Protein AF-A0A2N5UJN1-F1 (afdb_monomer_lite)

Radius of gyration: 26.03 Å; chains: 1; bounding box: 67×61×43 Å

Organism: NCBI:txid200324

Foldseek 3Di:
DPDPPVVVVVVVVVVVVVVVCCVVVPDPPPPPPLPLDDDPVLADPDCVPDPSVVSNLVVQVQSPCCNPPVGGSVVVVVVCVVCVVCVVPPDDDDPPDDPPDDDDDDD

pLDDT: mean 78.01, std 12.32, range [39.72, 95.88]

Sequence (107 aa):
MNSLTGSQQDEDNKAVVIVVALALLGKQVPIRTMRTYLTRPDLTGNPQGTSAWNHLRDVGNDQAFITVMGVDVRTFESLLIHFSMAWDSATITQLDVNPNGDPQPAR

Secondary structure (DSSP, 8-state):
---SHHHHHHHHHHHHHHHHHHHHH-----------S--GGGS-SSTTTS-HHHHHHHHT-HHHHHHHHSS-HHHHHHHHHHHHHHHHHPPP--TTS-TTPPP----

Structure (mmCIF, N/CA/C/O backbone):
data_AF-A0A2N5UJN1-F1
#
_entry.id   AF-A0A2N5UJN1-F1
#
loop_
_atom_site.group_PDB
_atom_site.id
_atom_site.type_symbol
_atom_site.label_atom_id
_atom_site.label_alt_id
_atom_site.label_comp_id
_atom_site.label_asym_id
_atom_site.label_entity_id
_atom_site.label_seq_id
_atom_site.pdbx_PDB_ins_code
_atom_site.Cartn_x
_atom_site.Cartn_y
_atom_site.Cartn_z
_atom_site.occupancy
_atom_site.B_iso_or_equiv
_atom_site.auth_seq_id
_atom_site.auth_comp_id
_atom_site.auth_asym_id
_atom_site.auth_atom_id
_atom_site.pdbx_PDB_model_num
ATOM 1 N N . MET A 1 1 ? -33.606 45.023 22.885 1.00 39.72 1 MET A N 1
ATOM 2 C CA . MET A 1 1 ? -32.436 44.323 22.307 1.00 39.72 1 MET A CA 1
ATOM 3 C C . MET A 1 1 ? -32.156 43.074 23.149 1.00 39.72 1 MET A C 1
ATOM 5 O O . MET A 1 1 ? -31.182 43.057 23.880 1.00 39.72 1 MET A O 1
ATOM 9 N N . ASN A 1 2 ? -33.032 42.053 23.139 1.00 49.50 2 ASN A N 1
ATOM 10 C CA . ASN A 1 2 ? -32.945 40.932 24.104 1.00 49.50 2 ASN A CA 1
ATOM 11 C C . ASN A 1 2 ? -33.312 39.558 23.486 1.00 49.50 2 ASN A C 1
ATOM 13 O O . ASN A 1 2 ? -33.864 38.713 24.177 1.00 49.50 2 ASN A O 1
ATOM 17 N N . SER A 1 3 ? -33.060 39.328 22.190 1.00 49.84 3 SER A N 1
ATOM 18 C CA . SER A 1 3 ? -33.498 38.091 21.503 1.00 49.84 3 SER A CA 1
ATOM 19 C C . SER A 1 3 ? -32.368 37.132 21.091 1.00 49.84 3 SER A C 1
ATOM 21 O O . SER A 1 3 ? -32.646 36.120 20.459 1.00 49.84 3 SER A O 1
ATOM 23 N N . LEU A 1 4 ? -31.105 37.422 21.418 1.00 53.91 4 LEU A N 1
ATOM 24 C CA . LEU A 1 4 ? -29.954 36.646 20.917 1.00 53.91 4 LEU A CA 1
ATOM 25 C C . LEU A 1 4 ? -29.382 35.637 21.929 1.00 53.91 4 LEU A C 1
ATOM 27 O O . LEU A 1 4 ? -28.637 34.749 21.538 1.00 53.91 4 LEU A O 1
ATOM 31 N N . THR A 1 5 ? -29.743 35.719 23.212 1.00 56.69 5 THR A N 1
ATOM 32 C CA . THR A 1 5 ? -29.160 34.863 24.265 1.00 56.69 5 THR A CA 1
ATOM 33 C C . THR A 1 5 ? -29.883 33.526 24.448 1.00 56.69 5 THR A C 1
ATOM 35 O O . THR A 1 5 ? -29.252 32.539 24.809 1.00 56.69 5 THR A O 1
ATOM 38 N N . GLY A 1 6 ? -31.189 33.460 24.160 1.00 58.22 6 GLY A N 1
ATOM 39 C CA . GLY A 1 6 ? -31.981 32.234 24.334 1.00 58.22 6 GLY A CA 1
ATOM 40 C C . GLY A 1 6 ? -31.675 31.136 23.309 1.00 58.22 6 GLY A C 1
ATOM 41 O O . GLY A 1 6 ? -31.741 29.961 23.647 1.00 58.22 6 GLY A O 1
ATOM 42 N N . SER A 1 7 ? -31.300 31.511 22.080 1.00 61.50 7 SER A N 1
ATOM 43 C CA . SER A 1 7 ? -30.973 30.547 21.016 1.00 61.50 7 SER A CA 1
ATOM 44 C C . SER A 1 7 ? -29.616 29.878 21.248 1.00 61.50 7 SER A C 1
ATOM 46 O O . SER A 1 7 ? -29.493 28.673 21.069 1.00 61.50 7 SER A O 1
ATOM 48 N N . GLN A 1 8 ? -28.619 30.649 21.697 1.00 63.25 8 GLN A N 1
ATOM 49 C CA . GLN A 1 8 ? -27.263 30.151 21.951 1.00 63.25 8 GLN A CA 1
ATOM 50 C C . GLN A 1 8 ? -27.244 29.127 23.092 1.00 63.25 8 GLN A C 1
ATOM 52 O O . GLN A 1 8 ? -26.640 28.067 22.986 1.00 63.25 8 GLN A O 1
ATOM 57 N N . GLN A 1 9 ? -27.979 29.417 24.167 1.00 68.88 9 GLN A N 1
ATOM 58 C CA . GLN A 1 9 ? -28.034 28.551 25.341 1.00 68.88 9 GLN A CA 1
ATOM 59 C C . GLN A 1 9 ? -28.753 27.220 25.068 1.00 68.88 9 GLN A C 1
ATOM 61 O O . GLN A 1 9 ? -28.433 26.210 25.692 1.00 68.88 9 GLN A O 1
ATOM 66 N N . ASP A 1 10 ? -29.701 27.197 24.128 1.00 76.44 10 ASP A N 1
ATOM 67 C CA . ASP A 1 10 ? -30.375 25.967 23.701 1.00 76.44 10 ASP A CA 1
ATOM 68 C C . ASP A 1 10 ? -29.467 25.094 22.814 1.00 76.44 10 ASP A C 1
ATOM 70 O O . ASP A 1 10 ? -29.468 23.868 22.931 1.00 76.44 10 ASP A O 1
ATOM 74 N N . GLU A 1 11 ? -28.638 25.707 21.965 1.00 75.56 11 GLU A N 1
ATOM 75 C CA . GLU A 1 11 ? -27.625 24.994 21.175 1.00 75.56 11 GLU A CA 1
ATOM 76 C C . GLU A 1 11 ? -26.529 24.385 22.051 1.00 75.56 11 GLU A C 1
ATOM 78 O O . GLU A 1 11 ? -26.213 23.202 21.899 1.00 75.56 11 GLU A O 1
ATOM 83 N N . ASP A 1 12 ? -26.018 25.146 23.019 1.00 80.50 12 ASP A N 1
ATOM 84 C CA . ASP A 1 12 ? -25.015 24.662 23.969 1.00 80.50 12 ASP A CA 1
ATOM 85 C C . ASP A 1 12 ? -25.559 23.478 24.781 1.00 80.50 12 ASP A C 1
ATOM 87 O O . ASP A 1 12 ? -24.876 22.471 24.983 1.00 80.50 12 ASP A O 1
ATOM 91 N N . ASN A 1 13 ? -26.831 23.542 25.184 1.00 84.69 13 ASN A N 1
ATOM 92 C CA . ASN A 1 13 ? -27.479 22.461 25.918 1.00 84.69 13 ASN A CA 1
ATOM 93 C C . ASN A 1 13 ? -27.653 21.200 25.050 1.00 84.69 13 ASN A C 1
ATOM 95 O O . ASN A 1 13 ? -27.421 20.083 25.518 1.00 84.69 13 ASN A O 1
ATOM 99 N N . LYS A 1 14 ? -27.985 21.356 23.761 1.00 83.31 14 LYS A N 1
ATOM 100 C CA . LYS A 1 14 ? -28.034 20.241 22.797 1.00 83.31 14 LYS A CA 1
ATOM 101 C C . LYS A 1 14 ? -26.655 19.625 22.577 1.00 83.31 14 LYS A C 1
ATOM 103 O O . LYS A 1 14 ? -26.544 18.399 22.549 1.00 83.31 14 LYS A O 1
ATOM 108 N N . ALA A 1 15 ? -25.610 20.444 22.468 1.00 83.19 15 ALA A N 1
ATOM 109 C CA . ALA A 1 15 ? -24.237 19.971 22.324 1.00 83.19 15 ALA A CA 1
ATOM 110 C C . ALA A 1 15 ? -23.797 19.150 23.546 1.00 83.19 15 ALA A C 1
ATOM 112 O O . ALA A 1 15 ? -23.259 18.053 23.390 1.00 83.19 15 ALA A O 1
ATOM 113 N N . VAL A 1 16 ? -24.104 19.622 24.759 1.00 85.25 16 VAL A N 1
ATOM 114 C CA . VAL A 1 16 ? -23.821 18.895 26.006 1.00 85.25 16 VAL A CA 1
ATOM 115 C C . VAL A 1 16 ? -24.558 17.557 26.044 1.00 85.25 16 VAL A C 1
ATOM 117 O O . VAL A 1 16 ? -23.947 16.530 26.340 1.00 85.25 16 VAL A O 1
ATOM 120 N N . VAL A 1 17 ? -25.844 17.532 25.686 1.00 87.50 17 VAL A N 1
ATOM 121 C CA . VAL A 1 17 ? -26.633 16.291 25.636 1.00 87.50 17 VAL A CA 1
ATOM 122 C C . VAL A 1 17 ? -26.062 15.303 24.618 1.00 87.50 17 VAL A C 1
ATOM 124 O O . VAL A 1 17 ? -25.979 14.114 24.920 1.00 87.50 17 VAL A O 1
ATOM 127 N N . ILE A 1 18 ? -25.615 15.767 23.447 1.00 84.00 18 ILE A N 1
ATOM 128 C CA . ILE A 1 18 ? -24.984 14.910 22.432 1.00 84.00 18 ILE A CA 1
ATOM 129 C C . ILE A 1 18 ? -23.661 14.334 22.946 1.00 84.00 18 ILE A C 1
ATOM 131 O O . ILE A 1 18 ? -23.438 13.133 22.815 1.00 84.00 18 ILE A O 1
ATOM 135 N N . VAL A 1 19 ? -22.801 15.145 23.567 1.00 82.44 19 VAL A N 1
ATOM 136 C CA . VAL A 1 19 ? -21.522 14.673 24.127 1.00 82.44 19 VAL A CA 1
ATOM 137 C C . VAL A 1 19 ? -21.754 13.640 25.231 1.00 82.44 19 VAL A C 1
ATOM 139 O O . VAL A 1 19 ? -21.100 12.598 25.245 1.00 82.44 19 VAL A O 1
ATOM 142 N N . VAL A 1 20 ? -22.723 13.877 26.120 1.00 85.88 20 VAL A N 1
ATOM 143 C CA . VAL A 1 20 ? -23.092 12.935 27.189 1.00 85.88 20 VAL A CA 1
ATOM 144 C C . VAL A 1 20 ? -23.691 11.652 26.611 1.00 85.88 20 VAL A C 1
ATOM 146 O O . VAL A 1 20 ? -23.312 10.561 27.028 1.00 85.88 20 VAL A O 1
ATOM 149 N N . ALA A 1 21 ? -24.575 11.752 25.616 1.00 82.69 21 ALA A N 1
ATOM 150 C CA . ALA A 1 21 ? -25.141 10.590 24.940 1.00 82.69 21 ALA A CA 1
ATOM 151 C C . ALA A 1 21 ? -24.056 9.768 24.229 1.00 82.69 21 ALA A C 1
ATOM 153 O O . ALA A 1 21 ? -24.052 8.549 24.345 1.00 82.69 21 ALA A O 1
ATOM 154 N N . LEU A 1 22 ? -23.093 10.409 23.559 1.00 80.38 22 LEU A N 1
ATOM 155 C CA . LEU A 1 22 ? -21.951 9.731 22.938 1.00 80.38 22 LEU A CA 1
ATOM 156 C C . LEU A 1 22 ? -21.023 9.084 23.972 1.00 80.38 22 LEU A C 1
ATOM 158 O O . LEU A 1 22 ? -20.503 8.002 23.717 1.00 80.38 22 LEU A O 1
ATOM 162 N N . ALA A 1 23 ? -20.838 9.698 25.141 1.00 77.00 23 ALA A N 1
ATOM 163 C CA . ALA A 1 23 ? -20.043 9.123 26.225 1.00 77.00 23 ALA A CA 1
ATOM 164 C C . ALA A 1 23 ? -20.729 7.909 26.878 1.00 77.00 23 ALA A C 1
ATOM 166 O O . ALA A 1 23 ? -20.063 6.927 27.192 1.00 77.00 23 ALA A O 1
ATOM 167 N N . LEU A 1 24 ? -22.054 7.958 27.060 1.00 76.19 24 LEU A N 1
ATOM 168 C CA . LEU A 1 24 ? -22.840 6.874 27.664 1.00 76.19 24 LEU A CA 1
ATOM 169 C C . LEU A 1 24 ? -23.112 5.721 26.688 1.00 76.19 24 LEU A C 1
ATOM 171 O O . LEU A 1 24 ? -23.135 4.561 27.092 1.00 76.19 24 LEU A O 1
ATOM 175 N N . LEU A 1 25 ? -23.343 6.038 25.412 1.00 76.69 25 LEU A N 1
ATOM 176 C CA . LEU A 1 25 ? -23.675 5.073 24.360 1.00 76.69 25 LEU A CA 1
ATOM 177 C C . LEU A 1 25 ? -22.443 4.594 23.584 1.00 76.69 25 LEU A C 1
ATOM 179 O O . LEU A 1 25 ? -22.519 3.628 22.820 1.00 76.69 25 LEU A O 1
ATOM 183 N N . GLY A 1 26 ? -21.311 5.274 23.763 1.00 66.69 26 GLY A N 1
ATOM 184 C CA . GLY A 1 26 ? -20.037 4.916 23.176 1.00 66.69 26 GLY A CA 1
ATOM 185 C C . GLY A 1 26 ? -19.634 3.527 23.639 1.00 66.69 26 GLY A C 1
ATOM 186 O O . GLY A 1 26 ? -19.117 3.341 24.738 1.00 66.69 26 GLY A O 1
ATOM 187 N N . LYS A 1 27 ? -19.812 2.530 22.768 1.00 56.94 27 LYS A N 1
ATOM 188 C CA . LYS A 1 27 ? -18.992 1.325 22.851 1.00 56.94 27 LYS A CA 1
ATOM 189 C C . LYS A 1 27 ? -17.552 1.817 22.861 1.00 56.94 27 LYS A C 1
ATOM 191 O O . LYS A 1 27 ? -17.177 2.571 21.963 1.00 56.94 27 LYS A O 1
ATOM 196 N N . GLN A 1 28 ? -16.758 1.400 23.847 1.00 55.62 28 GLN A N 1
ATOM 197 C CA . GLN A 1 28 ? -15.309 1.438 23.709 1.00 55.62 28 GLN A CA 1
ATOM 198 C C . GLN A 1 28 ? -14.993 0.673 22.426 1.00 55.62 28 GLN A C 1
ATOM 200 O O . GLN A 1 28 ? -14.932 -0.554 22.417 1.00 55.62 28 GLN A O 1
ATOM 205 N N . VAL A 1 29 ? -14.864 1.393 21.311 1.00 54.97 29 VAL A N 1
ATOM 206 C CA . VAL A 1 29 ? -14.121 0.893 20.173 1.00 54.97 29 VAL A CA 1
ATOM 207 C C . VAL A 1 29 ? -12.733 0.784 20.767 1.00 54.97 29 VAL A C 1
ATOM 209 O O . VAL A 1 29 ? -12.192 1.821 21.165 1.00 54.97 29 VAL A O 1
ATOM 212 N N . PRO A 1 30 ? -12.194 -0.431 20.969 1.00 55.66 30 PRO A N 1
ATOM 213 C CA . PRO A 1 30 ? -10.820 -0.528 21.398 1.00 55.66 30 PRO A CA 1
ATOM 214 C C . PRO A 1 30 ? -10.059 0.322 20.393 1.00 55.66 30 PRO A C 1
ATOM 216 O O . PRO A 1 30 ? -10.154 0.072 19.187 1.00 55.66 30 PRO A O 1
ATOM 219 N N . ILE A 1 31 ? -9.393 1.376 20.873 1.00 54.28 31 ILE A N 1
ATOM 220 C CA . ILE A 1 31 ? -8.339 2.018 20.105 1.00 54.28 31 ILE A CA 1
ATOM 221 C C . ILE A 1 31 ? -7.418 0.844 19.838 1.00 54.28 31 ILE A C 1
ATOM 223 O O . ILE A 1 31 ? -6.728 0.388 20.753 1.00 54.28 31 ILE A O 1
ATOM 227 N N . ARG A 1 32 ? -7.552 0.237 18.650 1.00 56.62 32 ARG A N 1
ATOM 228 C CA . ARG A 1 32 ? -6.734 -0.896 18.247 1.00 56.62 32 ARG A CA 1
ATOM 229 C C . ARG A 1 32 ? -5.342 -0.372 18.466 1.00 56.62 32 ARG A C 1
ATOM 231 O O . ARG A 1 32 ? -4.977 0.625 17.848 1.00 56.62 32 ARG A O 1
ATOM 238 N N . THR A 1 33 ? -4.644 -0.944 19.439 1.00 58.88 33 THR A N 1
ATOM 239 C CA . THR A 1 33 ? -3.297 -0.520 19.763 1.00 58.88 33 THR A CA 1
ATOM 240 C C . THR A 1 33 ? -2.532 -0.725 18.474 1.00 58.88 33 THR A C 1
ATOM 242 O O . THR A 1 33 ? -2.282 -1.869 18.092 1.00 58.88 33 THR A O 1
ATOM 245 N N . MET A 1 34 ? -2.290 0.359 17.736 1.00 59.03 34 MET A N 1
ATOM 246 C CA . MET A 1 34 ? -1.562 0.297 16.486 1.00 59.03 34 MET A CA 1
ATOM 247 C C . MET A 1 34 ? -0.144 -0.063 16.902 1.00 59.03 34 MET A C 1
ATOM 249 O O . MET A 1 34 ? 0.645 0.789 17.292 1.00 59.03 34 MET A O 1
ATOM 253 N N . ARG A 1 35 ? 0.154 -1.363 16.927 1.00 65.25 35 ARG A N 1
ATOM 254 C CA . ARG A 1 35 ? 1.513 -1.877 17.045 1.00 65.25 35 ARG A CA 1
ATOM 255 C C . ARG A 1 35 ? 2.318 -1.380 15.852 1.00 65.25 35 ARG A C 1
ATOM 257 O O . ARG A 1 35 ? 2.303 -1.992 14.798 1.00 65.25 35 ARG A O 1
ATOM 264 N N . THR A 1 36 ? 3.000 -0.257 15.994 1.00 68.12 36 THR A N 1
ATOM 265 C CA . THR A 1 36 ? 3.831 0.346 14.937 1.00 68.12 36 THR A CA 1
ATOM 266 C C . THR A 1 36 ? 5.060 -0.495 14.569 1.00 68.12 36 THR A C 1
ATOM 268 O O . THR A 1 36 ? 5.920 -0.046 13.820 1.00 68.12 36 THR A O 1
ATOM 271 N N . TYR A 1 37 ? 5.165 -1.708 15.107 1.00 75.75 37 TYR A N 1
ATOM 272 C CA . TYR A 1 37 ? 6.266 -2.631 14.922 1.00 75.75 37 TYR A CA 1
ATOM 273 C C . TYR A 1 37 ? 5.756 -3.960 14.370 1.00 75.75 37 TYR A C 1
ATOM 275 O O . TYR A 1 37 ? 4.686 -4.444 14.747 1.00 75.75 37 TYR A O 1
ATOM 283 N N . LEU A 1 38 ? 6.574 -4.568 13.515 1.00 78.56 38 LEU A N 1
ATOM 284 C CA . LEU A 1 38 ? 6.376 -5.934 13.048 1.00 78.56 38 LEU A CA 1
ATOM 285 C C . LEU A 1 38 ? 6.620 -6.917 14.194 1.00 78.56 38 LEU A C 1
ATOM 287 O O . LEU A 1 38 ? 7.527 -6.741 15.012 1.00 78.56 38 LEU A O 1
ATOM 291 N N . THR A 1 39 ? 5.817 -7.971 14.250 1.00 79.44 39 THR A N 1
ATOM 292 C CA . THR A 1 39 ? 6.040 -9.100 15.150 1.00 79.44 39 THR A CA 1
ATOM 293 C C . THR A 1 39 ? 6.807 -10.205 14.429 1.00 79.44 39 THR A C 1
ATOM 295 O O . THR A 1 39 ? 6.874 -10.235 13.206 1.00 79.44 39 THR A O 1
ATOM 298 N N . ARG A 1 40 ? 7.421 -11.137 15.171 1.00 80.44 40 ARG A N 1
ATOM 299 C CA . ARG A 1 40 ? 8.186 -12.245 14.565 1.00 80.44 40 ARG A CA 1
ATOM 300 C C . ARG A 1 40 ? 7.393 -13.026 13.490 1.00 80.44 40 ARG A C 1
ATOM 302 O O . ARG A 1 40 ? 8.008 -13.358 12.485 1.00 80.44 40 ARG A O 1
ATOM 309 N N . PRO A 1 41 ? 6.084 -13.306 13.657 1.00 79.81 41 PRO A N 1
ATOM 310 C CA . PRO A 1 41 ? 5.266 -13.915 12.604 1.00 79.81 41 PRO A CA 1
ATOM 311 C C . PRO A 1 41 ? 5.144 -13.103 11.307 1.00 79.81 41 PRO A C 1
ATOM 313 O O . PRO A 1 41 ? 4.873 -13.695 10.273 1.00 79.81 41 PRO A O 1
ATOM 316 N N . ASP A 1 42 ? 5.341 -11.782 11.355 1.00 76.69 42 ASP A N 1
ATOM 317 C CA . ASP A 1 42 ? 5.275 -10.896 10.183 1.00 76.69 42 ASP A CA 1
ATOM 318 C C . ASP A 1 42 ? 6.595 -10.858 9.389 1.00 76.69 42 ASP A C 1
A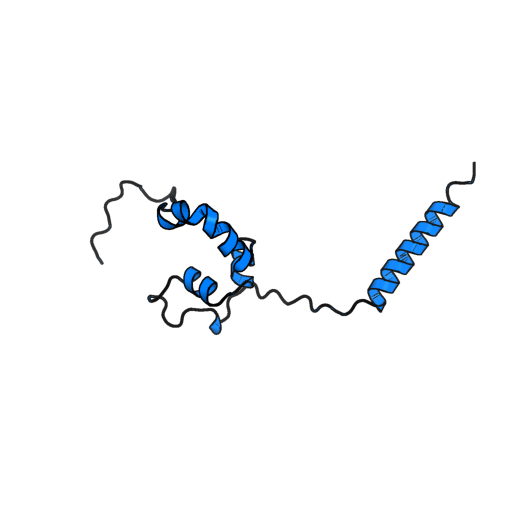TOM 320 O O . ASP A 1 42 ? 6.685 -10.205 8.350 1.00 76.69 42 ASP A O 1
ATOM 324 N N . LEU A 1 43 ? 7.652 -11.496 9.903 1.00 80.44 43 LEU A N 1
ATOM 325 C CA . LEU A 1 43 ? 8.968 -11.529 9.277 1.00 80.44 43 LEU A CA 1
ATOM 326 C C . LEU A 1 43 ? 9.150 -12.821 8.480 1.00 80.44 43 LEU A C 1
ATOM 328 O O . LEU A 1 43 ? 8.825 -13.914 8.945 1.00 80.44 43 LEU A O 1
ATOM 332 N N . THR A 1 44 ? 9.788 -12.709 7.315 1.00 77.56 44 THR A N 1
ATOM 333 C CA . THR A 1 44 ? 10.196 -13.868 6.518 1.00 77.56 44 THR A CA 1
ATOM 334 C C . THR A 1 44 ? 11.121 -14.768 7.333 1.00 77.56 44 THR A C 1
ATOM 336 O O . THR A 1 44 ? 12.180 -14.321 7.781 1.00 77.56 44 THR A O 1
ATOM 339 N N . GLY A 1 45 ? 10.787 -16.054 7.464 1.00 75.88 45 GLY A N 1
ATOM 340 C CA . GLY A 1 45 ? 11.674 -17.031 8.110 1.00 75.88 45 GLY A CA 1
ATOM 341 C C . GLY A 1 45 ? 13.019 -17.204 7.387 1.00 75.88 45 GLY A C 1
ATOM 342 O O . GLY A 1 45 ? 14.014 -17.545 8.021 1.00 75.88 45 GLY A O 1
ATOM 343 N N . ASN A 1 46 ? 13.062 -16.923 6.078 1.00 80.88 46 ASN A N 1
ATOM 344 C CA . ASN A 1 46 ? 14.283 -16.873 5.279 1.00 80.88 46 ASN A CA 1
ATOM 345 C C . ASN A 1 46 ? 14.439 -15.487 4.616 1.00 80.88 46 ASN A C 1
ATOM 347 O O . ASN A 1 46 ? 13.748 -15.217 3.632 1.00 80.88 46 ASN A O 1
ATOM 351 N N . PRO A 1 47 ? 15.359 -14.630 5.094 1.00 70.38 47 PRO A N 1
ATOM 352 C CA . PRO A 1 47 ? 15.522 -13.262 4.595 1.00 70.38 47 PRO A CA 1
ATOM 353 C C . PRO A 1 47 ? 16.072 -13.170 3.162 1.00 70.38 47 PRO A C 1
ATOM 355 O O . PRO A 1 47 ? 16.046 -12.093 2.579 1.00 70.38 47 PRO A O 1
ATOM 358 N N . GLN A 1 48 ? 16.574 -14.269 2.586 1.00 76.19 48 GLN A N 1
ATOM 359 C CA . GLN A 1 48 ? 17.078 -14.295 1.206 1.00 76.19 48 GLN A CA 1
ATOM 360 C C . GLN A 1 48 ? 16.030 -14.761 0.184 1.00 76.19 48 GLN A C 1
ATOM 36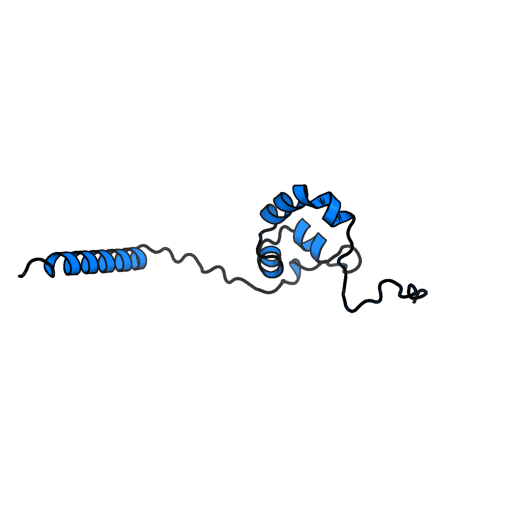2 O O . GLN A 1 48 ? 16.259 -14.648 -1.015 1.00 76.19 48 GLN A O 1
ATOM 367 N N . GLY A 1 49 ? 14.900 -15.320 0.636 1.00 74.38 49 GLY A N 1
ATOM 368 C CA . GLY A 1 49 ? 13.912 -15.935 -0.258 1.00 74.38 49 GLY A CA 1
ATOM 369 C C . GLY A 1 49 ? 12.989 -14.930 -0.945 1.00 74.38 49 GLY A C 1
ATOM 370 O O . GLY A 1 49 ? 12.600 -15.129 -2.091 1.00 74.38 49 GLY A O 1
ATOM 371 N N . THR A 1 50 ? 12.642 -13.846 -0.254 1.00 77.62 50 THR A N 1
ATOM 372 C CA . THR A 1 50 ? 11.758 -12.789 -0.755 1.00 77.62 50 THR A CA 1
ATOM 373 C C . THR A 1 50 ? 12.162 -11.466 -0.127 1.00 77.62 50 THR A C 1
ATOM 375 O O . THR A 1 50 ? 12.621 -11.447 1.017 1.00 77.62 50 THR A O 1
ATOM 378 N N . SER A 1 51 ? 11.936 -10.343 -0.816 1.00 81.06 51 SER A N 1
ATOM 379 C CA . SER A 1 51 ? 12.049 -9.048 -0.141 1.00 81.06 51 SER A CA 1
ATOM 380 C C . SER A 1 51 ? 11.056 -9.000 1.029 1.00 81.06 51 SER A C 1
ATOM 382 O O . SER A 1 51 ? 9.954 -9.554 0.944 1.00 81.06 51 SER A O 1
ATOM 384 N N . ALA A 1 52 ? 11.437 -8.334 2.121 1.00 80.06 52 ALA A N 1
ATOM 385 C CA . ALA A 1 52 ? 10.548 -8.149 3.268 1.00 80.06 52 ALA A CA 1
ATOM 386 C C . ALA A 1 52 ? 9.223 -7.488 2.846 1.00 80.06 52 ALA A C 1
ATOM 388 O O . ALA A 1 52 ? 8.162 -7.826 3.361 1.00 80.06 52 ALA A O 1
ATOM 389 N N . TRP A 1 53 ? 9.282 -6.597 1.854 1.00 81.06 53 TRP A N 1
ATOM 390 C CA . TRP A 1 53 ? 8.119 -5.909 1.310 1.00 81.06 53 TRP A CA 1
ATOM 391 C C . TRP A 1 53 ? 7.148 -6.846 0.582 1.00 81.06 53 TRP A C 1
ATOM 393 O O . TRP A 1 53 ? 5.945 -6.801 0.836 1.00 81.06 53 TRP A O 1
ATOM 403 N N . ASN A 1 54 ? 7.669 -7.744 -0.260 1.00 85.38 54 ASN A N 1
ATOM 404 C CA . ASN A 1 54 ? 6.850 -8.733 -0.963 1.00 85.38 54 ASN A CA 1
ATOM 405 C C . ASN A 1 54 ? 6.165 -9.674 0.030 1.00 85.38 54 ASN A C 1
ATOM 407 O O . ASN A 1 54 ? 4.978 -9.938 -0.097 1.00 85.38 54 ASN A O 1
ATOM 411 N N . HIS A 1 55 ? 6.879 -10.103 1.072 1.00 87.06 55 HIS A N 1
ATOM 412 C CA . HIS A 1 55 ? 6.292 -10.953 2.102 1.00 87.06 55 HIS A CA 1
ATOM 413 C C . HIS A 1 55 ? 5.153 -10.271 2.866 1.00 87.06 55 HIS A C 1
ATOM 415 O O . HIS A 1 55 ? 4.106 -10.876 3.075 1.00 87.06 55 HIS A O 1
ATOM 421 N N . LEU A 1 56 ? 5.330 -9.007 3.264 1.00 86.88 56 LEU A N 1
ATOM 422 C CA . LEU A 1 56 ? 4.286 -8.256 3.969 1.00 86.88 56 LEU A CA 1
ATOM 423 C C . LEU A 1 56 ? 3.042 -8.044 3.099 1.00 86.88 56 LEU A C 1
ATOM 425 O O . LEU A 1 56 ? 1.926 -8.060 3.620 1.00 86.88 56 LEU A O 1
ATOM 429 N N . ARG A 1 57 ? 3.240 -7.871 1.786 1.00 88.19 57 ARG A N 1
ATOM 430 C CA . ARG A 1 57 ? 2.162 -7.803 0.797 1.00 88.19 57 ARG A CA 1
ATOM 431 C C . ARG A 1 57 ? 1.398 -9.121 0.734 1.00 88.19 57 ARG A C 1
ATOM 433 O O . ARG A 1 57 ? 0.180 -9.123 0.865 1.00 88.19 57 ARG A O 1
ATOM 440 N N . ASP A 1 58 ? 2.125 -10.231 0.614 1.00 86.56 58 ASP A N 1
ATOM 441 C CA . ASP A 1 58 ? 1.555 -11.576 0.484 1.00 86.56 58 ASP A CA 1
ATOM 442 C C . ASP A 1 58 ? 0.799 -12.011 1.752 1.00 86.56 58 ASP A C 1
ATOM 444 O O . ASP A 1 58 ? -0.251 -12.644 1.670 1.00 86.56 58 ASP A O 1
ATOM 448 N N . VAL A 1 59 ? 1.307 -11.649 2.937 1.00 85.44 59 VAL A N 1
ATOM 449 C CA . VAL A 1 59 ? 0.661 -11.925 4.235 1.00 85.44 59 VAL A CA 1
ATOM 450 C C . VAL A 1 59 ? -0.520 -10.977 4.503 1.00 85.44 59 V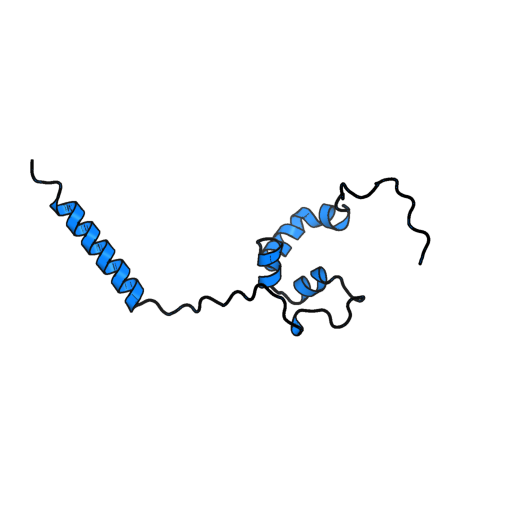AL A C 1
ATOM 452 O O . VAL A 1 59 ? -1.341 -11.249 5.379 1.00 85.44 59 VAL A O 1
ATOM 455 N N . GLY A 1 60 ? -0.652 -9.885 3.744 1.00 84.62 60 GLY A N 1
ATOM 456 C CA . GLY A 1 60 ? -1.758 -8.940 3.886 1.00 84.62 60 GLY A CA 1
ATOM 457 C C . GLY A 1 60 ? -1.668 -8.099 5.161 1.00 84.62 60 GLY A C 1
ATOM 458 O O . GLY A 1 60 ? -2.678 -7.854 5.822 1.00 84.62 60 GLY A O 1
ATOM 459 N N . ASN A 1 61 ? -0.460 -7.678 5.551 1.00 85.88 61 ASN A N 1
ATOM 460 C CA . ASN A 1 61 ? -0.275 -6.869 6.755 1.00 85.88 61 ASN A CA 1
ATOM 461 C C . ASN A 1 61 ? -0.603 -5.388 6.483 1.00 85.88 61 ASN A C 1
ATOM 463 O O . ASN A 1 61 ? 0.285 -4.559 6.262 1.00 85.88 61 ASN A O 1
ATOM 467 N N . ASP A 1 62 ? -1.896 -5.054 6.548 1.00 86.44 62 ASP A N 1
ATOM 468 C CA . ASP A 1 62 ? -2.411 -3.688 6.361 1.00 86.44 62 ASP A CA 1
ATOM 469 C C . ASP A 1 62 ? -1.719 -2.668 7.262 1.00 86.44 62 ASP A C 1
ATOM 471 O O . ASP A 1 62 ? -1.500 -1.523 6.878 1.00 86.44 62 ASP A O 1
ATOM 475 N N . G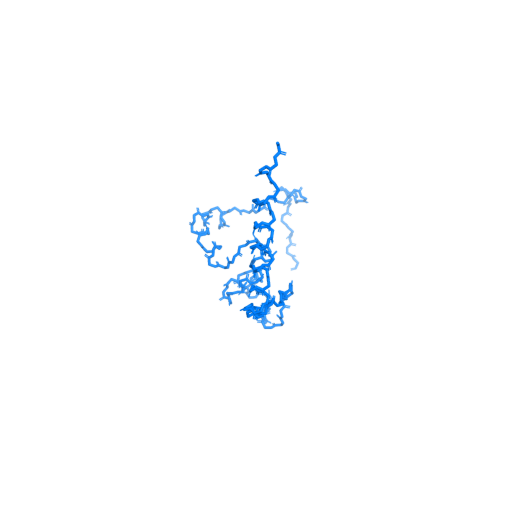LN A 1 63 ? -1.338 -3.072 8.468 1.00 84.25 63 GLN A N 1
ATOM 476 C CA . GLN A 1 63 ? -0.729 -2.168 9.422 1.00 84.25 63 GLN A CA 1
ATOM 477 C C . GLN A 1 63 ? 0.673 -1.720 8.995 1.00 84.25 63 GLN A C 1
ATOM 479 O O . GLN A 1 63 ? 0.999 -0.533 9.097 1.00 84.25 63 GLN A O 1
ATOM 484 N N . ALA A 1 64 ? 1.499 -2.653 8.522 1.00 85.00 64 ALA A N 1
ATOM 485 C CA . ALA A 1 64 ? 2.828 -2.347 8.010 1.00 85.00 64 ALA A CA 1
ATOM 486 C C . ALA A 1 64 ? 2.738 -1.457 6.763 1.00 85.00 64 ALA A C 1
ATOM 488 O O . ALA A 1 64 ? 3.465 -0.470 6.649 1.00 85.00 64 ALA A O 1
ATOM 489 N N . PHE A 1 65 ? 1.781 -1.756 5.883 1.00 87.56 65 PHE A N 1
ATOM 490 C CA . PHE A 1 65 ? 1.518 -0.990 4.668 1.00 87.56 65 PHE A CA 1
ATOM 491 C C . PHE A 1 65 ? 1.071 0.444 4.968 1.00 87.56 65 PHE A C 1
ATOM 4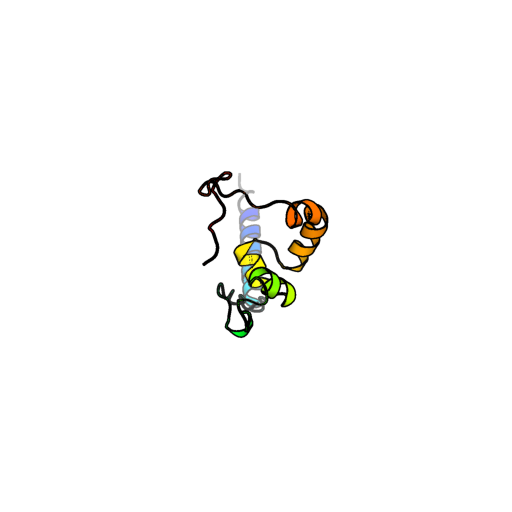93 O O . PHE A 1 65 ? 1.661 1.392 4.447 1.00 87.56 65 PHE A O 1
ATOM 500 N N . ILE A 1 66 ? 0.128 0.623 5.898 1.00 87.81 66 ILE A N 1
ATOM 501 C CA . ILE A 1 66 ? -0.326 1.951 6.329 1.00 87.81 66 ILE A CA 1
ATOM 502 C C . ILE A 1 66 ? 0.820 2.727 6.977 1.00 87.81 66 ILE A C 1
ATOM 504 O O . ILE A 1 66 ? 0.979 3.915 6.721 1.00 87.81 66 ILE A O 1
ATOM 508 N N . THR A 1 67 ? 1.638 2.074 7.803 1.00 84.62 67 THR A N 1
ATOM 509 C CA . THR A 1 67 ? 2.729 2.755 8.516 1.00 84.62 67 THR A CA 1
ATOM 510 C C . THR A 1 67 ? 3.816 3.249 7.557 1.00 84.62 67 THR A C 1
ATOM 512 O O . THR A 1 67 ? 4.342 4.341 7.749 1.00 84.62 67 THR A O 1
ATOM 515 N N . VAL A 1 68 ? 4.158 2.462 6.532 1.00 82.62 68 VAL A N 1
ATOM 516 C CA . VAL A 1 68 ? 5.264 2.773 5.609 1.00 82.62 68 VAL A CA 1
ATOM 517 C C . VAL A 1 68 ? 4.813 3.631 4.425 1.00 82.62 68 VAL A C 1
ATOM 519 O O . VAL A 1 68 ? 5.531 4.545 4.033 1.00 82.62 68 VAL A O 1
ATOM 522 N N . MET A 1 69 ? 3.636 3.357 3.856 1.00 84.69 69 MET A N 1
ATOM 523 C CA . MET A 1 69 ? 3.145 4.019 2.637 1.00 84.69 69 MET A CA 1
ATOM 524 C C . MET A 1 69 ? 1.902 4.886 2.841 1.00 84.69 69 MET A C 1
ATOM 526 O O . MET A 1 69 ? 1.504 5.599 1.924 1.00 84.69 69 MET A O 1
ATOM 530 N N . GLY A 1 70 ? 1.249 4.819 4.002 1.00 88.44 70 GLY A N 1
ATOM 531 C CA . GLY A 1 70 ? 0.012 5.562 4.262 1.00 88.44 70 GLY A CA 1
ATOM 532 C C . GLY A 1 70 ? -1.252 4.948 3.653 1.00 88.44 70 GLY A C 1
ATOM 533 O O . GLY A 1 70 ? -2.308 5.571 3.718 1.00 88.44 70 GLY A O 1
ATOM 534 N N . VAL A 1 71 ? -1.176 3.743 3.080 1.00 92.25 71 VAL A N 1
ATOM 535 C CA . VAL A 1 71 ? -2.313 3.029 2.471 1.00 92.25 71 VAL A CA 1
ATOM 536 C C . VAL A 1 71 ? -2.319 1.563 2.898 1.00 92.25 71 VAL A C 1
ATOM 538 O O . VAL A 1 71 ? -1.258 1.008 3.158 1.00 92.25 71 VAL A O 1
ATOM 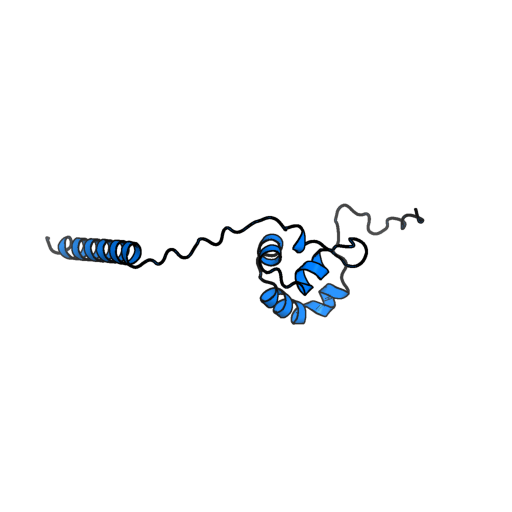541 N N . ASP A 1 72 ? -3.491 0.931 2.981 1.00 92.19 72 ASP A N 1
ATOM 542 C CA . ASP A 1 72 ? -3.604 -0.514 3.234 1.00 92.19 72 ASP A CA 1
ATOM 543 C C . ASP A 1 72 ? -3.188 -1.355 2.011 1.00 92.19 72 ASP A C 1
ATOM 545 O O . ASP A 1 72 ? -2.992 -0.821 0.912 1.00 92.19 72 ASP A O 1
ATOM 549 N N . VAL A 1 73 ? -3.054 -2.676 2.188 1.00 91.12 73 VAL A N 1
ATOM 550 C CA . VAL A 1 73 ? -2.565 -3.575 1.128 1.00 91.12 73 VAL A CA 1
ATOM 551 C C . VAL A 1 73 ? -3.492 -3.549 -0.084 1.00 91.12 73 VAL A C 1
ATOM 553 O O . VAL A 1 73 ? -3.031 -3.471 -1.220 1.00 91.12 73 VAL A O 1
ATOM 556 N N . ARG A 1 74 ? -4.810 -3.553 0.127 1.00 94.69 74 ARG A N 1
ATOM 557 C CA . ARG A 1 74 ? -5.788 -3.576 -0.967 1.00 94.69 74 ARG A CA 1
ATOM 558 C C . ARG A 1 74 ? -5.780 -2.272 -1.762 1.00 94.69 74 ARG A C 1
ATOM 560 O O . ARG A 1 74 ? -5.893 -2.289 -2.992 1.00 94.69 74 ARG A O 1
ATOM 567 N N . THR A 1 75 ? -5.658 -1.146 -1.069 1.00 94.81 75 THR A N 1
ATOM 568 C CA . THR A 1 75 ? -5.518 0.169 -1.692 1.00 94.81 75 THR A CA 1
ATOM 569 C C . THR A 1 75 ? -4.220 0.238 -2.495 1.00 94.81 75 THR A C 1
ATOM 571 O O . THR A 1 75 ? -4.245 0.681 -3.644 1.00 94.81 75 THR A O 1
ATOM 574 N N . PHE A 1 76 ? -3.110 -0.276 -1.953 1.00 92.94 76 PHE A N 1
ATOM 575 C CA . PHE A 1 76 ? -1.850 -0.384 -2.686 1.00 92.94 76 PHE A CA 1
ATOM 576 C C . PHE A 1 76 ? -1.981 -1.229 -3.958 1.00 92.94 76 PHE A C 1
ATOM 578 O O . PHE A 1 76 ? -1.602 -0.753 -5.020 1.00 92.94 76 PHE A O 1
ATOM 585 N N . GLU A 1 77 ? -2.565 -2.428 -3.891 1.00 94.00 77 GLU A N 1
ATOM 586 C CA . GLU A 1 77 ? -2.763 -3.285 -5.074 1.00 94.00 77 GLU A CA 1
ATOM 587 C C . GLU A 1 77 ? -3.603 -2.591 -6.158 1.00 94.00 77 GLU A C 1
ATOM 589 O O . GLU A 1 77 ? -3.311 -2.671 -7.351 1.00 94.00 77 GLU A O 1
ATOM 594 N N . SER A 1 78 ? -4.618 -1.829 -5.745 1.00 95.88 78 SER A N 1
ATOM 595 C CA . SER A 1 78 ? -5.461 -1.063 -6.672 1.00 95.88 78 SER A CA 1
ATOM 596 C C . SER A 1 78 ? -4.681 0.055 -7.378 1.00 95.88 78 SER A C 1
ATOM 598 O O . SER A 1 78 ? -4.889 0.314 -8.568 1.00 95.88 78 SER A O 1
ATOM 600 N N . LEU A 1 79 ? -3.763 0.713 -6.662 1.00 94.50 79 LEU A N 1
ATOM 601 C CA . LEU A 1 79 ? -2.845 1.691 -7.246 1.00 94.50 79 LEU A CA 1
ATOM 602 C C . LEU A 1 79 ? -1.827 1.001 -8.159 1.00 94.50 79 LEU A C 1
ATOM 604 O O . LEU A 1 79 ? -1.613 1.457 -9.282 1.00 94.50 79 LEU A O 1
ATOM 608 N N . LEU A 1 80 ? -1.256 -0.122 -7.718 1.00 93.06 80 LEU A N 1
ATOM 609 C CA . LEU A 1 80 ? -0.221 -0.856 -8.439 1.00 93.06 80 LEU A CA 1
ATOM 610 C C . LEU A 1 80 ? -0.675 -1.259 -9.844 1.00 93.06 80 LEU A C 1
ATOM 612 O O . LEU A 1 80 ? 0.119 -1.161 -10.767 1.00 93.06 80 LEU A O 1
ATOM 616 N N . ILE A 1 81 ? -1.949 -1.602 -10.059 1.00 95.50 81 ILE A N 1
ATOM 617 C CA . ILE A 1 81 ? -2.484 -1.893 -11.405 1.00 95.50 81 ILE A CA 1
ATOM 618 C C . ILE A 1 81 ? -2.161 -0.769 -12.405 1.00 95.50 81 ILE A C 1
ATOM 620 O O . ILE A 1 81 ? -1.712 -1.039 -13.519 1.00 95.50 81 ILE A O 1
ATOM 624 N N . HIS A 1 82 ? -2.337 0.487 -11.996 1.00 95.81 82 HIS A N 1
ATOM 625 C CA . HIS A 1 82 ? -2.156 1.658 -12.856 1.00 95.81 82 HIS A CA 1
ATOM 626 C C . HIS A 1 82 ? -0.683 2.039 -13.042 1.00 95.81 82 HIS A C 1
ATOM 628 O O . HIS A 1 82 ? -0.331 2.661 -14.043 1.00 95.81 82 HIS A O 1
ATOM 634 N N . PHE A 1 83 ? 0.173 1.661 -12.091 1.00 92.31 83 PHE A N 1
ATOM 635 C CA . PHE A 1 83 ? 1.590 2.027 -12.066 1.00 92.31 83 PHE A CA 1
ATOM 636 C C . PHE A 1 83 ? 2.541 0.844 -12.279 1.00 92.31 83 PHE A C 1
ATOM 638 O O . PHE A 1 83 ? 3.750 1.044 -12.251 1.00 92.31 83 PHE A O 1
ATOM 645 N N . SER A 1 84 ? 2.019 -0.359 -12.528 1.00 92.75 84 SER A N 1
ATOM 646 C CA . SER A 1 84 ? 2.771 -1.621 -12.624 1.00 92.75 84 SER A CA 1
ATOM 647 C C . SER A 1 84 ? 3.952 -1.525 -13.578 1.00 92.75 84 SER A C 1
ATOM 649 O O . SER A 1 84 ? 5.070 -1.853 -13.207 1.00 92.75 84 SER A O 1
ATOM 651 N N . MET A 1 85 ? 3.734 -0.956 -14.767 1.00 92.19 85 MET A N 1
ATOM 652 C CA . MET A 1 85 ? 4.797 -0.759 -15.750 1.00 92.19 85 MET A CA 1
ATOM 653 C C . MET A 1 85 ? 5.967 0.043 -15.172 1.00 92.19 85 MET A C 1
ATOM 655 O O . MET A 1 85 ? 7.106 -0.398 -15.256 1.00 92.19 85 MET A O 1
ATOM 659 N N . ALA A 1 86 ? 5.691 1.196 -14.558 1.00 90.50 86 ALA A N 1
ATOM 660 C CA . ALA A 1 86 ? 6.732 2.024 -13.960 1.00 90.50 86 ALA A CA 1
ATOM 661 C C . ALA A 1 86 ? 7.352 1.349 -12.729 1.00 90.50 86 ALA A C 1
ATOM 663 O O . ALA A 1 86 ? 8.562 1.413 -12.550 1.00 90.50 86 ALA A O 1
ATOM 664 N N . TRP A 1 87 ? 6.540 0.684 -11.909 1.00 88.31 87 TRP A N 1
ATOM 665 C CA . TRP A 1 87 ? 6.986 -0.023 -10.712 1.00 88.31 87 TRP A CA 1
ATOM 666 C C . TRP A 1 87 ? 7.965 -1.161 -11.029 1.00 88.31 87 TRP A C 1
ATOM 668 O O . TRP A 1 87 ? 8.980 -1.299 -10.353 1.00 88.31 87 TRP A O 1
ATOM 678 N N . ASP A 1 88 ? 7.691 -1.940 -12.076 1.00 87.69 88 ASP A N 1
ATOM 679 C CA . ASP A 1 88 ? 8.499 -3.102 -12.446 1.00 87.69 88 ASP A CA 1
ATOM 680 C C . ASP A 1 88 ? 9.742 -2.726 -13.268 1.00 87.69 88 ASP A C 1
ATOM 682 O O . ASP A 1 88 ? 10.740 -3.448 -13.240 1.00 87.69 88 ASP A O 1
ATOM 686 N N . SER A 1 89 ? 9.706 -1.612 -14.013 1.00 87.94 89 SER A N 1
ATOM 687 C CA . SER A 1 89 ? 10.797 -1.230 -14.921 1.00 87.94 89 SER A CA 1
ATOM 688 C C . SER A 1 89 ? 11.693 -0.097 -14.419 1.00 87.94 89 SER A C 1
ATOM 690 O O . SER A 1 89 ? 12.793 0.071 -14.945 1.00 87.94 89 SER A O 1
ATOM 692 N N . ALA A 1 90 ? 11.232 0.734 -13.479 1.00 86.00 90 ALA A N 1
ATOM 693 C CA . ALA A 1 90 ? 11.975 1.910 -13.037 1.00 86.00 90 ALA A CA 1
ATOM 694 C C . ALA A 1 90 ? 12.707 1.650 -11.717 1.00 86.00 90 ALA A C 1
ATOM 696 O O . ALA A 1 90 ? 12.103 1.484 -10.659 1.00 86.00 90 ALA A O 1
ATOM 697 N N . THR A 1 91 ? 14.036 1.705 -11.762 1.00 81.06 91 THR A N 1
ATOM 698 C CA . THR A 1 91 ? 14.849 1.763 -10.546 1.00 81.06 91 THR A CA 1
ATOM 699 C C . THR A 1 91 ? 14.666 3.122 -9.875 1.00 81.06 91 THR A C 1
ATOM 701 O O . THR A 1 91 ? 14.774 4.163 -10.525 1.00 81.06 91 THR A O 1
ATOM 704 N N . ILE A 1 92 ? 14.436 3.129 -8.560 1.00 80.56 92 ILE A N 1
ATOM 705 C CA . ILE A 1 92 ? 14.402 4.366 -7.774 1.00 80.56 92 ILE A CA 1
ATOM 706 C C . ILE A 1 92 ? 15.790 5.011 -7.828 1.00 80.56 92 ILE A C 1
ATOM 708 O O . ILE A 1 92 ? 16.769 4.439 -7.348 1.00 80.56 92 ILE A O 1
ATOM 712 N N . THR A 1 93 ? 15.877 6.206 -8.409 1.00 77.69 93 THR A N 1
ATOM 713 C CA . THR A 1 93 ? 17.128 6.964 -8.494 1.00 77.69 93 THR A CA 1
ATOM 714 C C . THR A 1 93 ? 17.543 7.437 -7.106 1.00 77.69 93 THR A C 1
ATOM 716 O O . THR A 1 93 ? 16.868 8.272 -6.502 1.00 77.69 93 THR A O 1
ATOM 719 N N . GLN A 1 94 ? 18.658 6.915 -6.608 1.00 79.19 94 GLN A N 1
ATOM 720 C CA . GLN A 1 94 ? 19.286 7.364 -5.370 1.00 79.19 94 GLN A CA 1
ATOM 721 C C . GLN A 1 94 ? 20.310 8.456 -5.699 1.00 79.19 94 GLN A C 1
ATOM 723 O O . GLN A 1 94 ? 21.178 8.257 -6.546 1.00 79.19 94 GLN A O 1
ATOM 728 N N . LEU A 1 95 ? 20.183 9.632 -5.075 1.00 80.75 95 LEU A N 1
ATOM 729 C CA . LEU A 1 95 ? 21.054 10.788 -5.350 1.00 80.75 95 LEU A CA 1
ATOM 730 C C . LEU A 1 95 ? 22.489 10.599 -4.832 1.00 80.75 95 LEU A C 1
ATOM 732 O O . LEU A 1 95 ? 23.399 11.290 -5.281 1.00 80.75 95 LEU A O 1
ATOM 736 N N . ASP A 1 96 ? 22.685 9.687 -3.885 1.00 81.31 96 ASP A N 1
ATOM 737 C CA . ASP A 1 96 ? 23.960 9.333 -3.260 1.00 81.31 96 ASP A CA 1
ATOM 738 C C . ASP A 1 96 ? 24.681 8.168 -3.958 1.00 81.31 96 ASP A C 1
ATOM 740 O O . ASP A 1 96 ? 25.798 7.815 -3.576 1.00 81.31 96 ASP A O 1
ATOM 744 N N . VAL A 1 97 ? 24.093 7.604 -5.016 1.00 74.06 97 VAL A N 1
ATOM 745 C CA . VAL A 1 97 ? 24.710 6.554 -5.831 1.00 74.06 97 VAL A CA 1
ATOM 746 C C . VAL A 1 97 ? 25.190 7.160 -7.146 1.00 74.06 97 VAL A C 1
ATOM 748 O O . VAL A 1 97 ? 24.421 7.786 -7.871 1.00 74.06 97 VAL A O 1
ATOM 751 N N . ASN A 1 98 ? 26.469 6.961 -7.482 1.00 76.12 98 ASN A N 1
ATOM 752 C CA . ASN A 1 98 ? 26.985 7.337 -8.796 1.00 76.12 98 ASN A CA 1
ATOM 753 C C . ASN A 1 98 ? 26.277 6.486 -9.870 1.00 76.12 98 ASN A C 1
ATOM 755 O O . ASN A 1 98 ? 26.503 5.275 -9.903 1.00 76.12 98 ASN A O 1
ATOM 759 N N . PRO A 1 99 ? 25.474 7.080 -10.774 1.00 71.44 99 PRO A N 1
ATOM 760 C CA . PRO A 1 99 ? 24.764 6.325 -11.807 1.00 71.44 99 PRO A CA 1
ATOM 761 C C . PRO A 1 99 ? 25.711 5.675 -12.828 1.00 71.44 99 PRO A C 1
ATOM 763 O O . PRO A 1 99 ? 25.312 4.749 -13.524 1.00 71.44 99 PRO A O 1
ATOM 766 N N . ASN A 1 100 ? 26.964 6.138 -12.892 1.00 79.06 100 ASN A N 1
ATOM 767 C CA . ASN A 1 100 ? 28.037 5.573 -13.711 1.00 79.06 100 ASN A CA 1
ATOM 768 C C . ASN A 1 100 ? 29.067 4.807 -12.863 1.00 79.06 100 ASN A C 1
ATOM 770 O O . ASN A 1 100 ? 30.207 4.640 -13.289 1.00 79.06 100 ASN A O 1
ATOM 774 N N . GLY A 1 101 ? 28.728 4.443 -11.623 1.00 73.81 101 GLY A N 1
ATOM 775 C CA . GLY A 1 101 ? 29.622 3.675 -10.765 1.00 73.81 101 GLY A CA 1
ATOM 776 C C . GLY A 1 101 ? 29.838 2.282 -11.343 1.00 73.81 101 GLY A C 1
ATOM 777 O O . GLY A 1 101 ? 28.868 1.607 -11.689 1.00 73.81 101 GLY A O 1
ATOM 778 N N . ASP A 1 102 ? 31.096 1.853 -11.441 1.00 79.12 102 ASP A N 1
ATOM 779 C CA . ASP A 1 102 ? 31.402 0.497 -11.885 1.00 79.12 102 ASP A CA 1
ATOM 780 C C . ASP A 1 102 ? 30.711 -0.518 -10.956 1.00 79.12 102 ASP A C 1
ATOM 782 O O . ASP A 1 102 ? 30.783 -0.371 -9.727 1.00 79.12 102 ASP A O 1
ATOM 786 N N . PRO A 1 103 ? 30.028 -1.542 -11.504 1.00 71.19 103 PRO A N 1
ATOM 787 C CA . PRO A 1 103 ? 29.427 -2.584 -10.688 1.00 71.19 103 PRO A CA 1
ATOM 788 C C . PRO A 1 103 ? 30.518 -3.226 -9.836 1.00 71.19 103 PRO A C 1
ATOM 790 O O . PRO A 1 103 ? 31.579 -3.586 -10.346 1.00 71.19 103 PRO A O 1
ATOM 793 N N . GLN A 1 104 ? 30.265 -3.363 -8.534 1.00 72.44 104 GLN A N 1
ATOM 794 C CA . GLN A 1 104 ? 31.235 -3.953 -7.624 1.00 72.44 104 GLN A CA 1
ATOM 795 C C . GLN A 1 104 ? 31.535 -5.391 -8.090 1.00 72.44 104 GLN A C 1
ATOM 797 O O . GLN A 1 104 ? 30.620 -6.222 -8.087 1.00 72.44 104 GLN A O 1
ATOM 802 N N . PRO A 1 105 ? 32.777 -5.707 -8.517 1.00 66.12 105 PRO A N 1
ATOM 803 C CA . PRO A 1 105 ? 33.121 -7.068 -8.888 1.00 66.12 105 PRO A CA 1
ATOM 804 C C . PRO A 1 105 ? 32.917 -7.957 -7.661 1.00 66.12 105 PRO A C 1
ATOM 806 O O . PRO A 1 105 ? 33.295 -7.580 -6.551 1.00 66.12 105 PRO A O 1
ATOM 809 N N . ALA A 1 106 ? 32.224 -9.073 -7.889 1.00 62.91 106 ALA A N 1
ATOM 810 C CA . ALA A 1 106 ? 31.620 -9.950 -6.891 1.00 62.91 106 ALA A CA 1
ATOM 811 C C . ALA A 1 106 ? 32.445 -10.129 -5.601 1.00 62.91 106 ALA A C 1
ATOM 813 O O . ALA A 1 106 ? 33.663 -10.307 -5.643 1.00 62.91 106 ALA A O 1
ATOM 814 N N . ARG A 1 107 ? 31.741 -10.122 -4.463 1.00 52.56 107 ARG A N 1
ATOM 815 C CA . ARG A 1 107 ? 32.257 -10.581 -3.170 1.00 52.56 107 ARG A CA 1
ATOM 816 C C . ARG A 1 107 ? 32.036 -12.078 -3.012 1.00 52.56 107 ARG A C 1
ATOM 818 O O . ARG A 1 107 ? 30.939 -12.533 -3.403 1.00 52.56 107 ARG A O 1
#